Protein AF-A0A1H6L5S0-F1 (afdb_monomer)

Mean predicted aligned error: 18.69 Å

Radius of gyration: 35.45 Å; Cα contacts (8 Å, |Δi|>4): 37; chains: 1; bounding box: 117×42×73 Å

pLDDT: mean 74.35, std 20.68, range [33.28, 97.94]

Sequence (127 aa):
MTPRKRPASPATLQVVRDGEASAKKAAARKVPAKRAPRKVTPVSVTAAARSGDRRQLLVAMRNRIAAALDDPATKPTALAALIRQQTLIAAEIEAIDKPARGRDTSGDWLAAILAMPASEPWDEAMI

Solvent-accessible surface area (backbone atoms only — not comparable to full-atom values): 8646 Å² total; per-residue (Å²): 134,81,93,81,81,88,87,84,87,90,88,78,83,87,80,89,78,91,81,90,80,91,83,79,93,71,84,75,78,77,70,81,72,82,76,70,82,75,84,79,74,84,62,48,49,70,59,22,59,71,68,68,42,65,69,54,27,49,52,22,48,48,54,55,47,50,58,49,69,74,37,86,86,52,51,72,75,55,47,60,51,50,52,54,51,46,54,54,49,50,54,52,49,51,63,69,69,47,71,75,77,71,79,76,57,87,58,53,58,60,54,50,56,72,66,46,76,88,67,80,76,78,76,75,87,79,116

Nearest PDB structures (foldseek):
  6ww7-assembly1_B  TM=5.967E-01  e=1.286E+00  Homo sapiens
  8zak-assembly2_B  TM=8.236E-01  e=5.191E+00  Campylobacter jejuni

Foldseek 3Di:
DDDDDDDDDDDDDDDDDDDDDDDDDDPPPPDPPDPDPPPDDQQALVNQVVVVPPLSNLVNVLVVLVVLLPDPPRDPVVNVVSVVSNVVSVVVNCVVVPPDPPPPCVVVVVVVVVPPPPDDPDPPVPD

Secondary structure (DSSP, 8-state):
------------------------------PPP-PPPP--PPPPHHHHHHH--HHHHHHHHHHHHHHHHS-TTS-HHHHHHHHHHHHHHHHHHHHHHSPPPP--GGGHHHHHHHHS--PPS--GGG-

Organism: Mycolicibacterium rutilum (NCBI:txid370526)

Structure (mmCIF, N/CA/C/O backbone):
data_AF-A0A1H6L5S0-F1
#
_entry.id   AF-A0A1H6L5S0-F1
#
loop_
_atom_site.group_PDB
_atom_site.id
_atom_site.type_symbol
_atom_site.label_atom_id
_atom_site.label_alt_id
_atom_site.label_comp_id
_atom_site.label_asym_id
_atom_site.label_entity_id
_atom_site.label_seq_id
_atom_site.pdbx_PDB_ins_code
_atom_site.Cartn_x
_atom_site.Cartn_y
_atom_site.Cartn_z
_atom_site.occupancy
_atom_site.B_iso_or_equiv
_atom_site.auth_seq_id
_atom_site.auth_comp_id
_atom_site.auth_asym_id
_atom_site.auth_atom_id
_atom_site.pdbx_PDB_model_num
ATOM 1 N N . MET A 1 1 ? 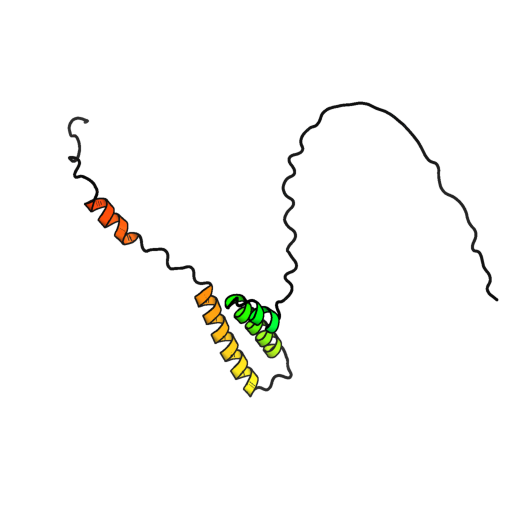-63.170 12.303 -14.730 1.00 41.78 1 MET A N 1
ATOM 2 C CA . MET A 1 1 ? -61.800 11.833 -15.034 1.00 41.78 1 MET A CA 1
ATOM 3 C C . MET A 1 1 ? -61.104 12.903 -15.864 1.00 41.78 1 MET A C 1
ATOM 5 O O . MET A 1 1 ? -61.610 13.230 -16.923 1.00 41.78 1 MET A O 1
ATOM 9 N N . THR A 1 2 ? -60.054 13.497 -15.282 1.00 57.09 2 THR A N 1
ATOM 10 C CA . THR A 1 2 ? -58.986 14.353 -15.856 1.00 57.09 2 THR A CA 1
ATOM 11 C C . THR A 1 2 ? -59.307 15.348 -16.993 1.00 57.09 2 THR A C 1
ATOM 13 O O . THR A 1 2 ? -59.611 14.938 -18.111 1.00 57.09 2 THR A O 1
ATOM 16 N N . PRO A 1 3 ? -59.086 16.667 -16.795 1.00 53.97 3 PRO A N 1
ATOM 17 C CA . PRO A 1 3 ? -59.052 17.602 -17.912 1.00 53.97 3 PRO A CA 1
ATOM 18 C C . PRO A 1 3 ? -57.748 17.418 -18.703 1.00 53.97 3 PRO A C 1
ATOM 20 O O . PRO A 1 3 ? -56.643 17.555 -18.174 1.00 53.97 3 PRO A O 1
ATOM 23 N N . ARG A 1 4 ? -57.873 17.097 -19.993 1.00 49.16 4 ARG A N 1
ATOM 24 C CA . ARG A 1 4 ? -56.777 17.153 -20.967 1.00 49.16 4 ARG A CA 1
ATOM 25 C C . ARG A 1 4 ? -56.785 18.518 -21.654 1.00 49.16 4 ARG A C 1
ATOM 27 O O . ARG A 1 4 ? -57.846 19.033 -21.984 1.00 49.16 4 ARG A O 1
ATOM 34 N N . LYS A 1 5 ? -55.569 18.946 -22.017 1.00 45.75 5 LYS A N 1
ATOM 35 C CA . LYS A 1 5 ? -55.220 19.838 -23.140 1.00 45.75 5 LYS A CA 1
ATOM 36 C C . LYS A 1 5 ? -54.964 21.308 -22.773 1.00 45.75 5 LYS A C 1
ATOM 38 O O . LYS A 1 5 ? -55.854 22.147 -22.777 1.00 45.75 5 LYS A O 1
ATOM 43 N N . ARG A 1 6 ? -53.680 21.616 -22.541 1.00 47.66 6 ARG A N 1
ATOM 44 C CA . ARG A 1 6 ? -53.125 22.966 -22.722 1.00 47.66 6 ARG A CA 1
ATOM 45 C C . ARG A 1 6 ? -53.085 23.295 -24.226 1.00 47.66 6 ARG A C 1
ATOM 47 O O . ARG A 1 6 ? -52.631 22.438 -24.988 1.00 47.66 6 ARG A O 1
ATOM 54 N N . PRO A 1 7 ? -53.510 24.492 -24.656 1.00 58.03 7 PRO A N 1
ATOM 55 C CA . PRO A 1 7 ? -53.244 25.016 -25.990 1.00 58.03 7 PRO A CA 1
ATOM 56 C C . PRO A 1 7 ? -52.087 26.030 -25.963 1.00 58.03 7 PRO A C 1
ATOM 58 O O . PRO A 1 7 ? -51.918 26.724 -24.964 1.00 58.03 7 PRO A O 1
ATOM 61 N N . ALA A 1 8 ? -51.319 26.122 -27.053 1.00 43.09 8 ALA A N 1
ATOM 62 C CA . ALA A 1 8 ? -50.898 27.372 -27.709 1.00 43.09 8 ALA A CA 1
ATOM 63 C C . ALA A 1 8 ? -49.746 27.116 -28.701 1.00 43.09 8 ALA A C 1
ATOM 65 O O . ALA A 1 8 ? -48.793 26.402 -28.404 1.00 43.09 8 ALA A O 1
ATOM 66 N N . SER A 1 9 ? -49.909 27.707 -29.882 1.00 44.25 9 SER A N 1
ATOM 67 C CA . SER A 1 9 ? -49.065 27.707 -31.086 1.00 44.25 9 SER A CA 1
ATOM 68 C C . SER A 1 9 ? -47.798 28.601 -30.936 1.00 44.25 9 SER A C 1
ATOM 70 O O . SER A 1 9 ? -47.418 28.916 -29.813 1.00 44.25 9 SER A O 1
ATOM 72 N N . PRO A 1 10 ? -47.217 29.169 -32.016 1.00 54.59 10 PRO A N 1
ATOM 73 C CA . PRO A 1 10 ? -46.357 28.563 -33.046 1.00 54.59 10 PRO A CA 1
ATOM 74 C C . PRO A 1 10 ? -45.008 29.316 -33.187 1.00 54.59 10 PRO A C 1
ATOM 76 O O . PRO A 1 10 ? -44.939 30.511 -32.921 1.00 54.59 10 PRO A O 1
ATOM 79 N N . ALA A 1 11 ? -43.950 28.677 -33.692 1.00 48.03 11 ALA A N 1
ATOM 80 C CA . ALA A 1 11 ? -42.744 29.378 -34.167 1.00 48.03 11 ALA A CA 1
ATOM 81 C C . ALA A 1 11 ? -41.843 28.404 -34.944 1.00 48.03 11 ALA A C 1
ATOM 83 O O . ALA A 1 11 ? -41.694 27.270 -34.507 1.00 48.03 11 ALA A O 1
ATOM 84 N N . THR A 1 12 ? -41.162 28.697 -36.049 1.00 52.41 12 THR A N 1
ATOM 85 C CA . THR A 1 12 ? -41.125 29.796 -37.023 1.00 52.41 12 THR A CA 1
ATOM 86 C C . THR A 1 12 ? -40.342 29.224 -38.217 1.00 52.41 12 THR A C 1
ATOM 88 O O . THR A 1 12 ? -39.494 28.351 -38.047 1.00 52.41 12 THR A O 1
ATOM 91 N N . LEU A 1 13 ? -40.687 29.709 -39.407 1.00 43.00 13 LEU A N 1
ATOM 92 C CA . LEU A 1 13 ? -40.102 29.522 -40.736 1.00 43.00 13 LEU A CA 1
ATOM 93 C C . LEU A 1 13 ? -38.716 28.860 -40.883 1.00 43.00 13 LEU A C 1
ATOM 95 O O . LEU A 1 13 ? -37.706 29.307 -40.344 1.00 43.00 13 LEU A O 1
ATOM 99 N N . GLN A 1 14 ? -38.688 27.915 -41.825 1.00 45.41 14 GLN A N 1
ATOM 100 C CA . GLN A 1 14 ? -37.534 27.590 -42.658 1.00 45.41 14 GLN A CA 1
ATOM 101 C C . GLN A 1 14 ? -37.082 28.815 -43.473 1.00 45.41 14 GLN A C 1
ATOM 103 O O . GLN A 1 14 ? -37.904 29.486 -44.096 1.00 45.41 14 GLN A O 1
ATOM 108 N N . VAL A 1 15 ? -35.769 29.036 -43.558 1.00 44.12 15 VAL A N 1
ATOM 109 C CA . VAL A 1 15 ? -35.145 29.760 -44.673 1.00 44.12 15 VAL A CA 1
ATOM 110 C C . VAL A 1 15 ? -34.098 28.839 -45.282 1.00 44.12 15 VAL A C 1
ATOM 112 O O . VAL A 1 15 ? -33.047 28.584 -44.701 1.00 44.12 15 VAL A O 1
ATOM 115 N N . VAL A 1 16 ? -34.441 28.325 -46.458 1.00 45.47 16 VAL A N 1
ATOM 116 C CA . VAL A 1 16 ? -33.534 27.698 -47.417 1.00 45.47 16 VAL A CA 1
ATOM 117 C C . VAL A 1 16 ? -32.753 28.813 -48.107 1.00 45.47 16 VAL A C 1
ATOM 119 O O . VAL A 1 16 ? -33.358 29.761 -48.609 1.00 45.47 16 VAL A O 1
ATOM 122 N N . ARG A 1 17 ? -31.426 28.689 -48.170 1.00 36.12 17 ARG A N 1
ATOM 123 C CA . ARG A 1 17 ? -30.627 29.256 -49.262 1.00 36.12 17 ARG A CA 1
ATOM 124 C C . ARG A 1 17 ? -29.509 28.290 -49.616 1.00 36.12 17 ARG A C 1
ATOM 126 O O . ARG A 1 17 ? -28.548 28.145 -48.866 1.00 36.12 17 ARG A O 1
ATOM 133 N N . ASP A 1 18 ? -29.677 27.664 -50.772 1.00 36.00 18 ASP A N 1
ATOM 134 C CA . ASP A 1 18 ? -28.596 27.104 -51.566 1.00 36.00 18 ASP A CA 1
ATOM 135 C C . ASP A 1 18 ? -27.673 28.226 -52.054 1.00 36.00 18 ASP A C 1
ATOM 137 O O . ASP A 1 18 ? -28.115 29.334 -52.370 1.00 36.00 18 ASP A O 1
ATOM 141 N N . GLY A 1 19 ? -26.379 27.930 -52.100 1.00 34.62 19 GLY A N 1
ATOM 142 C CA . GLY A 1 19 ? -25.337 28.848 -52.543 1.00 34.62 19 GLY A CA 1
ATOM 143 C C . GLY A 1 19 ? -23.986 28.148 -52.555 1.00 34.62 19 GLY A C 1
ATOM 144 O O . GLY A 1 19 ? -23.203 28.265 -51.618 1.00 34.62 19 GLY A O 1
ATOM 145 N N . GLU A 1 20 ? -23.755 27.374 -53.609 1.00 35.94 20 GLU A N 1
ATOM 146 C CA . GLU A 1 20 ? -22.489 26.736 -53.959 1.00 35.94 20 GLU A CA 1
ATOM 147 C C . GLU A 1 20 ? -21.389 27.784 -54.227 1.00 35.94 20 GLU A C 1
ATOM 149 O O . GLU A 1 20 ? -21.575 28.685 -55.042 1.00 35.94 20 GLU A O 1
ATOM 154 N N . ALA A 1 21 ? -20.218 27.637 -53.595 1.00 33.28 21 ALA A N 1
ATOM 155 C CA . ALA A 1 21 ? -18.941 28.076 -54.164 1.00 33.28 21 ALA A CA 1
ATOM 156 C C . ALA A 1 21 ? -17.766 27.333 -53.505 1.00 33.28 21 ALA A C 1
ATOM 158 O O . ALA A 1 21 ? -17.503 27.431 -52.307 1.00 33.28 21 ALA A O 1
ATOM 159 N N . SER A 1 22 ? -17.055 26.583 -54.340 1.00 38.25 22 SER A N 1
ATOM 160 C CA . SER A 1 22 ? -15.845 25.819 -54.046 1.00 38.25 22 SER A CA 1
ATOM 161 C C . SER A 1 22 ? -14.648 26.702 -53.674 1.00 38.25 22 SER A C 1
ATOM 163 O O . SER A 1 22 ? -14.334 27.621 -54.421 1.00 38.25 22 SER A O 1
ATOM 165 N N . ALA A 1 23 ? -13.881 26.340 -52.634 1.00 34.44 23 ALA A N 1
ATOM 166 C CA . ALA A 1 23 ? -12.428 26.568 -52.595 1.00 34.44 23 ALA A CA 1
ATOM 167 C C . ALA A 1 23 ? -11.713 25.838 -51.436 1.00 34.44 23 ALA A C 1
ATOM 169 O O . ALA A 1 23 ? -11.850 26.176 -50.267 1.00 34.44 23 ALA A O 1
AT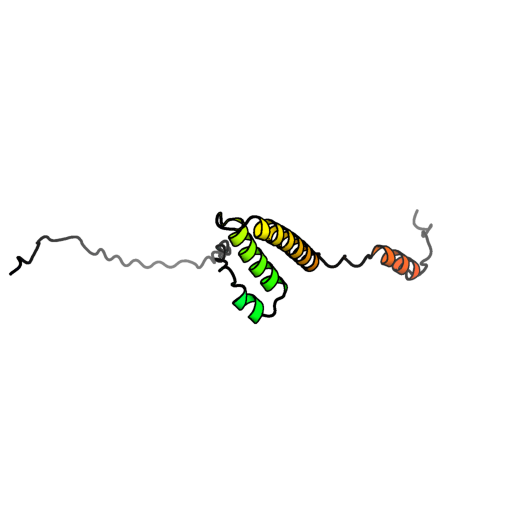OM 170 N N . LYS A 1 24 ? -10.838 24.906 -51.830 1.00 42.31 24 LYS A N 1
ATOM 171 C CA . LYS A 1 24 ? -9.511 24.618 -51.251 1.00 42.31 24 LYS A CA 1
ATOM 172 C C . LYS A 1 24 ? -9.427 24.144 -49.788 1.00 42.31 24 LYS A C 1
ATOM 174 O O . LYS A 1 24 ? -9.255 24.890 -48.834 1.00 42.31 24 LYS A O 1
ATOM 179 N N . LYS A 1 25 ? -9.339 22.816 -49.705 1.00 45.78 25 LYS A N 1
ATOM 180 C CA . LYS A 1 25 ? -8.642 21.978 -48.718 1.00 45.78 25 LYS A CA 1
ATOM 181 C C . LYS A 1 25 ? -7.359 22.639 -48.171 1.00 45.78 25 LYS A C 1
ATOM 183 O O . LYS A 1 25 ? -6.290 22.501 -48.757 1.00 45.78 25 LYS A O 1
ATOM 188 N N . ALA A 1 26 ? -7.455 23.291 -47.016 1.00 40.06 26 ALA A N 1
ATOM 189 C CA . ALA A 1 26 ? -6.315 23.557 -46.146 1.00 40.06 26 ALA A CA 1
ATOM 190 C C . ALA A 1 26 ? -6.330 22.501 -45.037 1.00 40.06 26 ALA A C 1
ATOM 192 O O . ALA A 1 26 ? -7.242 22.450 -44.212 1.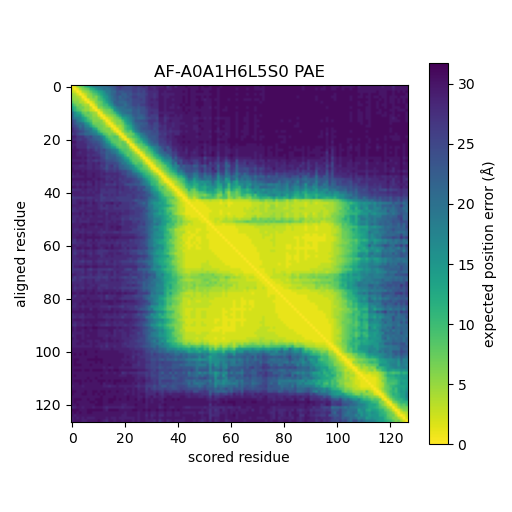00 40.06 26 ALA A O 1
ATOM 193 N N . ALA A 1 27 ? -5.349 21.601 -45.060 1.00 52.25 27 ALA A N 1
ATOM 194 C CA . ALA A 1 27 ? -5.158 20.599 -44.025 1.00 52.25 27 ALA A CA 1
ATOM 195 C C . ALA A 1 27 ? -4.807 21.302 -42.705 1.00 52.25 27 ALA A C 1
ATOM 197 O O . ALA A 1 27 ? -3.645 21.579 -42.416 1.00 52.25 27 ALA A O 1
ATOM 198 N N . ALA A 1 28 ? -5.828 21.594 -41.900 1.00 46.31 28 ALA A N 1
ATOM 199 C CA . ALA A 1 28 ? -5.651 21.971 -40.511 1.00 46.31 28 ALA A CA 1
ATOM 200 C C . ALA A 1 28 ? -5.002 20.783 -39.792 1.00 46.31 28 ALA A C 1
ATOM 202 O O . ALA A 1 28 ? -5.633 19.753 -39.537 1.00 46.31 28 ALA A O 1
ATOM 203 N N . ARG A 1 29 ? -3.703 20.913 -39.520 1.00 51.28 29 ARG A N 1
ATOM 204 C CA . ARG A 1 29 ? -2.918 19.982 -38.716 1.00 51.28 29 ARG A CA 1
ATOM 205 C C . ARG A 1 29 ? -3.593 19.894 -37.345 1.00 51.28 29 ARG A C 1
ATOM 207 O O . ARG A 1 29 ? -3.452 20.795 -36.524 1.00 51.28 29 ARG A O 1
ATOM 214 N N . LYS A 1 30 ? -4.390 18.842 -37.126 1.00 53.75 30 LYS A N 1
ATOM 215 C CA . LYS A 1 30 ? -5.034 18.562 -35.838 1.00 53.75 30 LYS A CA 1
ATOM 216 C C . LYS A 1 30 ? -3.933 18.370 -34.800 1.00 53.75 30 LYS A C 1
ATOM 218 O O . LYS A 1 30 ? -3.292 17.324 -34.752 1.00 53.75 30 LYS A O 1
ATOM 223 N N . VAL A 1 31 ? -3.705 19.399 -33.992 1.00 58.12 31 VAL A N 1
ATOM 224 C CA . VAL A 1 31 ? -2.916 19.305 -32.764 1.00 58.12 31 VAL A CA 1
ATOM 225 C C . VAL A 1 31 ? -3.588 18.226 -31.906 1.00 58.12 31 VAL A C 1
ATOM 227 O O . VAL A 1 31 ? -4.808 18.300 -31.725 1.00 58.12 31 VAL A O 1
ATOM 230 N N . PRO A 1 32 ? -2.875 17.189 -31.429 1.00 57.84 32 PRO A N 1
ATOM 231 C CA . PRO A 1 32 ? -3.507 16.167 -30.614 1.00 57.84 32 PRO A CA 1
ATOM 232 C C . PRO A 1 32 ? -4.033 16.837 -29.346 1.00 57.84 32 PRO A C 1
ATOM 234 O O . PRO A 1 32 ? -3.273 17.397 -28.556 1.00 57.84 32 PRO A O 1
ATOM 237 N N . ALA A 1 33 ? -5.356 16.815 -29.190 1.00 63.66 33 ALA A N 1
ATOM 238 C CA . ALA A 1 33 ? -6.026 17.314 -28.006 1.00 63.66 33 ALA A CA 1
ATOM 239 C C . ALA A 1 33 ? -5.385 16.679 -26.765 1.00 63.66 33 ALA A C 1
ATOM 241 O O . ALA A 1 33 ? -5.180 15.460 -26.720 1.00 63.66 33 ALA A O 1
ATOM 242 N N . LYS A 1 34 ? -5.057 17.520 -25.774 1.00 65.81 34 LYS A N 1
ATOM 243 C CA . LYS A 1 34 ? -4.593 17.114 -24.441 1.00 65.81 34 LYS A CA 1
ATOM 244 C C . LYS A 1 34 ? -5.435 15.922 -23.980 1.00 65.81 34 LYS A C 1
ATOM 246 O O . LYS A 1 34 ? -6.645 16.060 -23.805 1.00 65.81 34 LYS A O 1
ATOM 251 N N . ARG A 1 35 ? -4.808 14.746 -23.834 1.00 64.62 35 ARG A N 1
ATOM 252 C CA . ARG A 1 35 ? -5.484 13.539 -23.339 1.00 64.62 35 ARG A CA 1
ATOM 253 C C . ARG A 1 35 ? -6.124 13.882 -21.999 1.00 64.62 35 ARG A C 1
ATOM 255 O O . ARG A 1 35 ? -5.416 14.204 -21.048 1.00 64.62 35 ARG A O 1
ATOM 262 N N . ALA A 1 36 ? -7.451 13.811 -21.943 1.00 70.00 36 ALA A N 1
ATOM 263 C CA . ALA A 1 36 ? -8.175 13.914 -20.689 1.00 70.00 36 ALA A CA 1
ATOM 264 C C . ALA A 1 36 ? -7.635 12.849 -19.714 1.00 70.00 36 ALA A C 1
ATOM 266 O O . ALA A 1 36 ? -7.338 11.727 -20.150 1.00 70.00 36 ALA A O 1
ATOM 267 N N . PRO A 1 37 ? -7.472 13.179 -18.421 1.00 65.50 37 PRO A N 1
ATOM 268 C CA . PRO A 1 37 ? -6.988 12.225 -17.437 1.00 65.50 37 PRO A CA 1
ATOM 269 C C . PRO A 1 37 ? -7.920 11.012 -17.428 1.00 65.50 37 PRO A C 1
ATOM 271 O O . PRO A 1 37 ? -9.132 11.133 -17.239 1.00 65.50 37 PRO A O 1
ATOM 274 N N . ARG A 1 38 ? -7.360 9.827 -17.694 1.00 70.75 38 ARG A N 1
ATOM 275 C CA . ARG A 1 38 ? -8.120 8.579 -17.615 1.00 70.75 38 ARG A CA 1
ATOM 276 C C . ARG A 1 38 ? -8.570 8.408 -16.168 1.00 70.75 38 ARG A C 1
ATOM 278 O O . ARG A 1 38 ? -7.744 8.480 -15.262 1.00 70.75 38 ARG A O 1
ATOM 285 N N . LYS A 1 39 ? -9.869 8.180 -15.958 1.00 57.50 39 LYS A N 1
ATOM 286 C CA . LYS A 1 39 ? -10.398 7.810 -14.642 1.00 57.50 39 LYS A CA 1
ATOM 287 C C . LYS A 1 39 ? -9.731 6.498 -14.231 1.00 57.50 39 LYS A C 1
ATOM 289 O O . LYS A 1 39 ? -9.985 5.465 -14.844 1.00 57.50 39 LYS A O 1
ATOM 294 N N . VAL A 1 40 ? -8.837 6.559 -13.249 1.00 62.31 40 VAL A N 1
ATOM 295 C CA . VAL A 1 40 ? -8.200 5.368 -12.686 1.00 62.31 40 VAL A CA 1
ATOM 296 C C . VAL A 1 40 ? -9.224 4.736 -11.755 1.00 62.31 40 VAL A C 1
ATOM 298 O O . VAL A 1 40 ? -9.504 5.266 -10.683 1.00 62.31 40 VAL A O 1
ATOM 301 N N . THR A 1 41 ? -9.843 3.640 -12.185 1.00 69.88 41 THR A N 1
ATOM 302 C CA . TH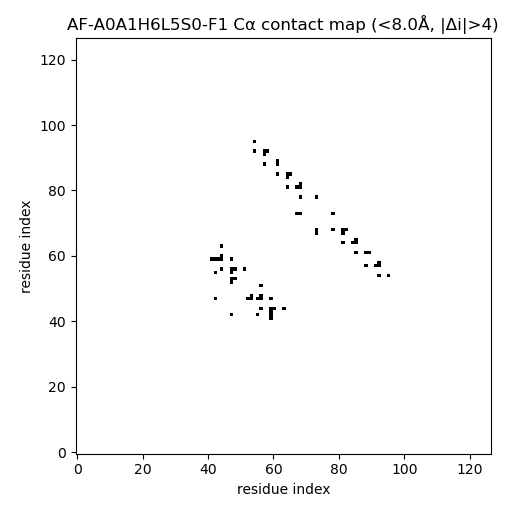R A 1 41 ? -10.686 2.844 -11.292 1.00 69.88 41 THR A CA 1
ATOM 303 C C . THR A 1 41 ? -9.795 2.229 -10.214 1.00 69.88 41 THR A C 1
ATOM 305 O O . THR A 1 41 ? -8.809 1.575 -10.570 1.00 69.88 41 THR A O 1
ATOM 308 N N . PRO A 1 42 ? -10.097 2.425 -8.918 1.00 67.00 42 PRO A N 1
ATOM 309 C CA . PRO A 1 42 ? -9.308 1.828 -7.851 1.00 67.00 42 PRO A CA 1
ATOM 310 C C . PRO A 1 42 ? -9.343 0.303 -7.982 1.00 67.00 42 PRO A C 1
ATOM 312 O O . PRO A 1 42 ? -10.410 -0.308 -8.044 1.00 67.00 42 PRO A O 1
ATOM 315 N N . VAL A 1 43 ? -8.162 -0.310 -8.067 1.00 80.69 43 VAL A N 1
ATOM 316 C CA . VAL A 1 43 ? -8.023 -1.763 -8.195 1.00 80.69 43 VAL A CA 1
ATOM 317 C C . VAL A 1 43 ? -8.280 -2.395 -6.830 1.00 80.69 43 VAL A C 1
ATOM 319 O O . VAL A 1 43 ? -7.650 -2.028 -5.837 1.00 80.69 43 VAL A O 1
ATOM 322 N N . SER A 1 44 ? -9.217 -3.341 -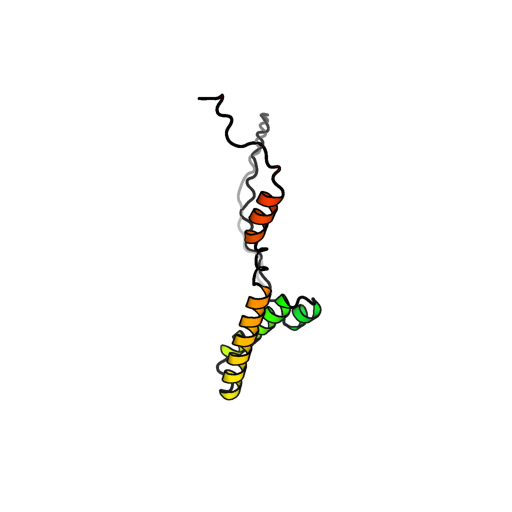6.769 1.00 91.25 44 SER A N 1
ATOM 323 C CA . SER A 1 44 ? -9.470 -4.117 -5.555 1.00 91.25 44 SER A CA 1
ATOM 324 C C . SER A 1 44 ? -8.329 -5.105 -5.298 1.00 91.25 44 SER A C 1
ATOM 326 O O . SER A 1 44 ? -7.691 -5.593 -6.230 1.00 91.25 44 SER A O 1
ATOM 328 N N . VAL A 1 45 ? -8.091 -5.454 -4.030 1.00 92.25 45 VAL A N 1
ATOM 329 C CA . VAL A 1 45 ? -7.033 -6.414 -3.652 1.00 92.25 45 VAL A CA 1
ATOM 330 C C . VAL A 1 45 ? -7.219 -7.761 -4.360 1.00 92.25 45 VAL A C 1
ATOM 332 O O . VAL A 1 45 ? -6.251 -8.363 -4.808 1.00 92.25 45 VAL A O 1
ATOM 335 N N . THR A 1 46 ? -8.464 -8.216 -4.522 1.00 94.00 46 THR A N 1
ATOM 336 C CA . THR A 1 46 ? -8.779 -9.471 -5.219 1.00 94.00 46 THR A CA 1
ATOM 337 C C . THR A 1 46 ? -8.492 -9.394 -6.715 1.00 94.00 46 THR A C 1
ATOM 339 O O . THR A 1 46 ? -7.968 -10.352 -7.278 1.00 94.00 46 THR A O 1
ATOM 342 N N . ALA A 1 47 ? -8.793 -8.266 -7.365 1.00 92.00 47 ALA A N 1
ATOM 343 C CA . ALA A 1 47 ? -8.451 -8.058 -8.768 1.00 92.00 47 ALA A CA 1
ATOM 344 C C . ALA A 1 47 ? -6.929 -7.983 -8.972 1.00 92.00 47 ALA A C 1
ATOM 346 O O . ALA A 1 47 ? -6.412 -8.617 -9.887 1.00 92.00 47 ALA A O 1
ATOM 347 N N . ALA A 1 48 ? -6.213 -7.280 -8.090 1.00 92.38 48 ALA A N 1
ATOM 348 C CA . ALA A 1 48 ? -4.757 -7.175 -8.148 1.00 92.38 48 ALA A CA 1
ATOM 349 C C . ALA A 1 48 ? -4.053 -8.515 -7.871 1.00 92.38 48 ALA A C 1
ATOM 351 O O . ALA A 1 48 ? -3.073 -8.849 -8.523 1.00 92.38 48 ALA A O 1
ATOM 352 N N . ALA A 1 49 ? -4.576 -9.328 -6.949 1.00 92.69 49 ALA A N 1
ATOM 353 C CA . ALA A 1 49 ? -4.039 -10.665 -6.704 1.00 92.69 49 ALA A CA 1
ATOM 354 C C . ALA A 1 49 ? -4.211 -11.584 -7.926 1.00 92.69 49 ALA A C 1
ATOM 356 O O . ALA A 1 49 ? -3.328 -12.380 -8.230 1.00 92.69 49 ALA A O 1
ATOM 357 N N . ARG A 1 50 ? -5.329 -11.453 -8.655 1.00 93.69 50 ARG A N 1
ATOM 358 C CA . ARG A 1 50 ? -5.587 -12.223 -9.883 1.00 93.69 50 ARG A CA 1
ATOM 359 C C . ARG A 1 50 ? -4.725 -11.791 -11.065 1.00 93.69 50 ARG A C 1
ATOM 361 O O . ARG A 1 50 ? -4.472 -12.618 -11.931 1.00 93.69 50 ARG A O 1
ATOM 368 N N . SER A 1 51 ? -4.308 -10.525 -11.130 1.00 90.06 51 SER A N 1
ATOM 369 C CA . SER A 1 51 ? -3.483 -10.039 -12.243 1.00 90.06 51 SER A CA 1
ATOM 370 C C . SER A 1 51 ? -2.040 -10.544 -12.183 1.00 90.06 51 SER A C 1
ATOM 372 O O . SER A 1 51 ? -1.352 -10.508 -13.198 1.00 90.06 51 SER A O 1
ATOM 374 N N . GLY A 1 52 ? -1.575 -11.010 -11.017 1.00 90.81 52 GLY A N 1
ATOM 375 C CA . GLY A 1 52 ? -0.198 -11.473 -10.817 1.00 90.81 52 GLY A CA 1
ATOM 376 C C . GLY A 1 52 ? 0.842 -10.347 -10.791 1.00 90.81 52 GLY A C 1
ATOM 377 O O . GLY A 1 52 ? 2.021 -10.607 -10.563 1.00 90.81 52 GLY A O 1
ATOM 378 N N . ASP A 1 53 ? 0.427 -9.090 -10.977 1.00 93.88 53 ASP A N 1
ATOM 379 C CA . ASP A 1 53 ? 1.311 -7.936 -10.863 1.00 93.88 53 ASP A CA 1
ATOM 380 C C . ASP A 1 53 ? 1.529 -7.601 -9.382 1.00 93.88 53 ASP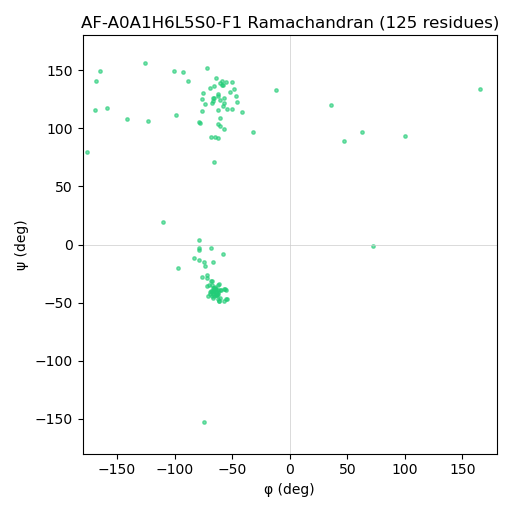 A C 1
ATOM 382 O O . ASP A 1 53 ? 0.675 -7.026 -8.695 1.00 93.88 53 ASP A O 1
ATOM 386 N N . ARG A 1 54 ? 2.722 -7.951 -8.895 1.00 94.5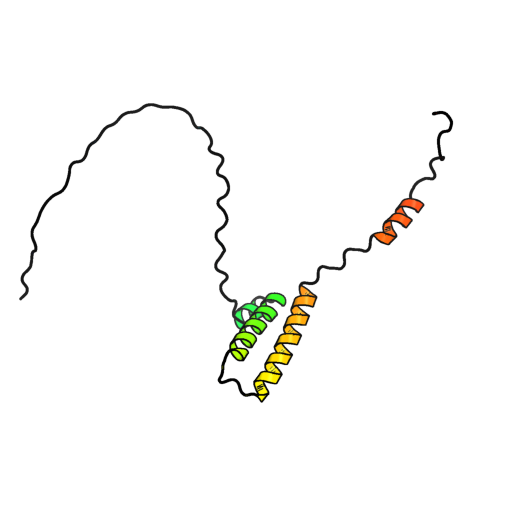0 54 ARG A N 1
ATOM 387 C CA . ARG A 1 54 ? 3.145 -7.719 -7.513 1.00 94.50 54 ARG A CA 1
ATOM 388 C C . ARG A 1 54 ? 3.044 -6.247 -7.111 1.00 94.50 54 ARG A C 1
ATOM 390 O O . ARG A 1 54 ? 2.625 -5.959 -5.990 1.00 94.50 54 ARG A O 1
ATOM 397 N N . ARG A 1 55 ? 3.375 -5.312 -8.008 1.00 95.06 55 ARG A N 1
ATOM 398 C CA . ARG A 1 55 ? 3.299 -3.874 -7.719 1.00 95.06 55 ARG A CA 1
ATOM 399 C C . ARG A 1 55 ? 1.849 -3.448 -7.521 1.00 95.06 55 ARG A C 1
ATOM 401 O O . ARG A 1 55 ? 1.535 -2.748 -6.559 1.00 95.06 55 ARG A O 1
ATOM 408 N N . GLN A 1 56 ? 0.951 -3.888 -8.403 1.00 93.94 56 GLN A N 1
ATOM 409 C CA . GLN A 1 56 ? -0.480 -3.587 -8.282 1.00 93.94 56 GLN A CA 1
ATOM 410 C C . GLN A 1 56 ? -1.079 -4.159 -7.000 1.00 93.94 56 GLN A C 1
ATOM 412 O O . GLN A 1 56 ? -1.878 -3.483 -6.350 1.00 93.94 56 GLN A O 1
ATOM 417 N N . LEU A 1 57 ? -0.675 -5.370 -6.609 1.00 96.06 57 LEU A N 1
ATOM 418 C CA . LEU A 1 57 ? -1.122 -5.988 -5.363 1.00 96.06 57 LEU A CA 1
ATOM 419 C C . LEU A 1 57 ? -0.714 -5.158 -4.141 1.00 96.06 57 LEU A C 1
ATOM 421 O O . LEU A 1 57 ? -1.565 -4.843 -3.306 1.00 96.06 57 LEU A O 1
ATOM 425 N N . LEU A 1 58 ? 0.551 -4.739 -4.068 1.00 96.38 58 LEU A N 1
ATOM 426 C CA . LEU A 1 58 ? 1.055 -3.911 -2.969 1.00 96.38 58 LEU A CA 1
ATOM 427 C C . LEU A 1 58 ? 0.342 -2.556 -2.897 1.00 96.38 58 LEU A C 1
ATOM 429 O O . LEU A 1 58 ? -0.064 -2.128 -1.817 1.00 96.38 58 LEU A O 1
ATOM 433 N N . VAL A 1 59 ? 0.104 -1.908 -4.042 1.00 96.00 59 VAL A N 1
ATOM 434 C CA . VAL A 1 59 ? -0.655 -0.648 -4.103 1.00 96.00 59 VAL A CA 1
ATOM 435 C C . VAL A 1 59 ? -2.100 -0.840 -3.632 1.00 96.00 59 VAL A C 1
ATOM 437 O O . VAL A 1 59 ? -2.611 -0.024 -2.864 1.00 96.00 59 VAL A O 1
ATOM 440 N N . ALA A 1 60 ? -2.764 -1.924 -4.040 1.00 95.94 60 ALA A N 1
ATOM 441 C CA . ALA A 1 60 ? -4.129 -2.217 -3.608 1.00 95.94 60 ALA A CA 1
ATOM 442 C C . ALA A 1 60 ? -4.209 -2.477 -2.092 1.00 95.94 60 ALA A C 1
ATOM 444 O O . ALA A 1 60 ? -5.121 -1.981 -1.425 1.00 95.94 60 ALA A O 1
ATOM 445 N N . MET A 1 61 ? -3.241 -3.207 -1.528 1.00 96.19 61 MET A N 1
ATOM 446 C CA . MET A 1 61 ? -3.146 -3.437 -0.082 1.00 96.19 61 MET A CA 1
ATOM 447 C C . MET A 1 61 ? -2.891 -2.137 0.685 1.00 96.19 61 MET A C 1
ATOM 449 O O . MET A 1 61 ? -3.573 -1.883 1.677 1.00 96.19 61 MET A O 1
ATOM 453 N N . ARG A 1 62 ? -1.983 -1.285 0.191 1.00 96.31 62 ARG A N 1
ATOM 454 C CA . ARG A 1 62 ? -1.707 0.042 0.757 1.00 96.31 62 ARG A CA 1
ATOM 455 C C . ARG A 1 62 ? -2.975 0.887 0.862 1.00 96.31 62 ARG A C 1
ATOM 457 O O . ARG A 1 62 ? -3.241 1.480 1.901 1.00 96.31 62 ARG A O 1
ATOM 464 N N . ASN A 1 63 ? -3.778 0.921 -0.201 1.00 95.19 63 ASN A N 1
ATOM 465 C CA . ASN A 1 63 ? -5.017 1.701 -0.228 1.00 95.19 63 ASN A CA 1
ATOM 466 C C . ASN A 1 63 ? -6.056 1.164 0.765 1.00 95.19 63 ASN A C 1
ATOM 468 O O . ASN A 1 63 ? -6.753 1.939 1.413 1.00 95.19 63 ASN A O 1
ATOM 472 N N . ARG A 1 64 ? -6.140 -0.163 0.919 1.00 95.00 64 ARG A N 1
ATOM 473 C CA . ARG A 1 64 ? -7.023 -0.785 1.912 1.00 95.00 64 ARG A CA 1
ATOM 474 C C . ARG A 1 64 ? -6.596 -0.459 3.345 1.00 95.00 64 ARG A C 1
ATOM 476 O O . ARG A 1 64 ? -7.458 -0.228 4.184 1.00 95.00 64 ARG A O 1
ATOM 483 N N . ILE A 1 65 ? -5.293 -0.457 3.623 1.00 96.12 65 ILE A N 1
ATOM 484 C CA . ILE A 1 65 ? -4.760 -0.096 4.942 1.00 96.12 65 ILE A CA 1
ATOM 485 C C . ILE A 1 65 ? -5.002 1.383 5.227 1.00 96.12 65 ILE A C 1
ATOM 487 O O . ILE A 1 65 ? -5.478 1.694 6.309 1.00 96.12 65 ILE A O 1
ATOM 491 N N . ALA A 1 66 ? -4.763 2.274 4.260 1.00 95.62 66 ALA A N 1
ATOM 492 C CA . ALA A 1 66 ? -5.062 3.699 4.404 1.00 95.62 66 ALA A CA 1
ATOM 493 C C . ALA A 1 66 ? -6.535 3.938 4.781 1.00 95.62 66 ALA A C 1
ATOM 495 O O . ALA A 1 66 ? -6.807 4.610 5.766 1.00 95.62 66 ALA A O 1
ATOM 496 N N . ALA A 1 67 ? -7.472 3.274 4.094 1.00 94.69 67 ALA A N 1
ATOM 497 C CA . ALA A 1 67 ? -8.892 3.358 4.440 1.00 94.69 67 ALA A CA 1
ATOM 498 C C . ALA A 1 67 ? -9.206 2.850 5.862 1.00 94.69 67 ALA A C 1
ATOM 500 O O . ALA A 1 67 ? -10.098 3.378 6.514 1.00 94.69 67 ALA A O 1
ATOM 501 N N . ALA A 1 68 ? -8.483 1.838 6.354 1.00 95.31 68 ALA A N 1
ATOM 502 C CA . ALA A 1 68 ? -8.631 1.352 7.727 1.00 95.31 68 ALA A CA 1
ATOM 503 C C . ALA A 1 68 ? -7.972 2.280 8.766 1.00 95.31 68 ALA A C 1
ATOM 505 O O . ALA A 1 68 ? -8.405 2.310 9.913 1.00 95.31 68 ALA A O 1
ATOM 506 N N . LEU A 1 69 ? -6.931 3.028 8.391 1.00 94.50 69 LEU A N 1
ATOM 507 C CA . LEU A 1 69 ? -6.310 4.036 9.256 1.00 94.50 69 LEU A CA 1
ATOM 508 C C . LEU A 1 69 ? -7.207 5.270 9.425 1.00 94.50 69 LEU A C 1
ATOM 510 O O . LEU A 1 69 ? -7.240 5.832 10.515 1.00 94.50 69 LEU A O 1
ATOM 514 N N . ASP A 1 70 ? -7.941 5.653 8.377 1.00 94.81 70 ASP A N 1
ATOM 515 C CA . ASP A 1 70 ? -8.893 6.771 8.408 1.00 94.81 70 ASP A CA 1
ATOM 516 C C . ASP A 1 70 ? -10.196 6.432 9.162 1.00 94.81 70 ASP A C 1
ATOM 518 O O . ASP A 1 70 ? -10.959 7.332 9.516 1.00 94.81 70 ASP A O 1
ATOM 522 N N . ASP A 1 71 ? -10.469 5.146 9.415 1.00 94.69 71 ASP A N 1
ATOM 523 C CA . ASP A 1 71 ? -11.657 4.697 10.143 1.00 94.69 71 ASP A CA 1
ATOM 524 C C . ASP A 1 71 ? -11.507 4.947 11.661 1.00 94.69 71 ASP A C 1
ATOM 526 O O . ASP A 1 71 ? -10.678 4.300 12.316 1.00 94.69 71 ASP A O 1
ATOM 530 N N . PRO A 1 72 ? -12.332 5.825 12.270 1.00 91.81 72 PRO A N 1
ATOM 531 C CA . PRO A 1 72 ? -12.280 6.093 13.706 1.00 91.81 72 PRO A CA 1
ATOM 532 C C . PRO A 1 72 ? -12.689 4.885 14.565 1.00 91.81 72 PRO A C 1
ATOM 534 O O . PRO A 1 72 ? -12.422 4.879 15.767 1.00 91.81 72 PRO A O 1
ATOM 537 N N . ALA A 1 73 ? -13.323 3.857 13.988 1.00 94.75 73 ALA A N 1
ATOM 538 C CA . ALA A 1 73 ? -13.668 2.621 14.690 1.00 94.75 73 ALA A CA 1
ATOM 539 C C . ALA A 1 73 ? -12.475 1.656 14.851 1.00 94.75 73 ALA A C 1
ATOM 541 O O . ALA A 1 73 ? -12.594 0.612 15.509 1.00 94.75 73 ALA A O 1
ATOM 542 N N . THR A 1 74 ? -11.315 1.974 14.270 1.00 93.62 74 THR A N 1
ATOM 543 C CA . THR A 1 74 ? -10.124 1.127 14.346 1.00 93.62 74 THR A CA 1
ATOM 544 C C . THR A 1 74 ? -9.579 1.046 15.770 1.00 93.62 74 THR A C 1
ATOM 546 O O . THR A 1 74 ? -9.221 2.038 16.402 1.00 93.62 74 THR A O 1
ATOM 549 N N . LYS A 1 75 ? -9.467 -0.186 16.286 1.00 94.75 75 LYS A N 1
ATOM 5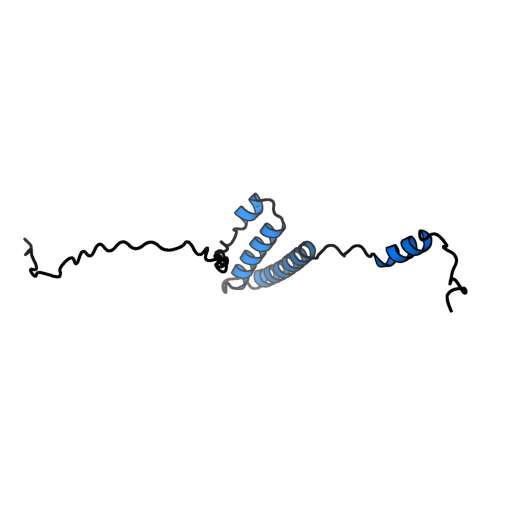50 C CA . LYS A 1 75 ? -8.944 -0.444 17.636 1.00 94.75 75 LYS A CA 1
ATOM 551 C C . LYS A 1 75 ? -7.499 0.074 17.767 1.00 94.75 75 LYS A C 1
ATOM 553 O O . LYS A 1 75 ? -6.693 -0.223 16.882 1.00 94.75 75 LYS A O 1
ATOM 558 N N . PRO A 1 76 ? -7.102 0.702 18.891 1.00 90.25 76 PRO A N 1
ATOM 559 C CA . PRO A 1 76 ? -5.748 1.249 19.069 1.00 90.25 76 PRO A CA 1
ATOM 560 C C . PRO A 1 76 ? -4.618 0.231 18.847 1.00 90.25 76 PRO A C 1
ATOM 562 O O . PRO A 1 76 ? -3.603 0.530 18.222 1.00 90.25 76 PRO A O 1
ATOM 565 N N . THR A 1 77 ? -4.805 -1.013 19.294 1.00 92.75 77 THR A N 1
ATOM 566 C CA . THR A 1 77 ? -3.831 -2.093 19.072 1.00 92.75 77 THR A CA 1
ATOM 567 C C . THR A 1 77 ? -3.697 -2.454 17.590 1.00 92.75 77 THR A C 1
ATOM 569 O O . THR A 1 77 ? -2.592 -2.702 17.107 1.00 92.75 77 THR A O 1
ATOM 572 N N . ALA A 1 78 ? -4.813 -2.457 16.853 1.00 94.56 78 ALA A N 1
ATOM 573 C CA . ALA A 1 78 ? -4.818 -2.699 15.414 1.00 94.56 78 ALA A CA 1
ATOM 574 C C . ALA A 1 78 ? -4.192 -1.522 14.652 1.00 94.56 78 ALA A C 1
ATOM 576 O O . ALA A 1 78 ? -3.470 -1.751 13.685 1.00 94.56 78 ALA A O 1
ATOM 577 N N . LEU A 1 79 ? -4.381 -0.287 15.127 1.00 95.88 79 LEU A N 1
ATOM 578 C CA . LEU A 1 79 ? -3.801 0.917 14.533 1.00 95.88 79 LEU A CA 1
ATOM 579 C C . LEU A 1 79 ? -2.268 0.828 14.456 1.00 95.88 79 LEU A C 1
ATOM 581 O O . LEU A 1 79 ? -1.688 1.010 13.388 1.00 95.88 79 LEU A O 1
ATOM 585 N N . ALA A 1 80 ? -1.606 0.446 15.552 1.00 95.19 80 ALA A N 1
ATOM 586 C CA . ALA A 1 80 ? -0.151 0.271 15.568 1.00 95.19 80 ALA A CA 1
ATOM 587 C C . ALA A 1 80 ? 0.332 -0.835 14.606 1.00 95.19 80 ALA A C 1
ATOM 589 O O . ALA A 1 80 ? 1.410 -0.734 14.017 1.00 95.19 80 ALA A O 1
ATOM 590 N N . ALA A 1 81 ? -0.449 -1.907 14.436 1.00 96.56 81 ALA A N 1
ATOM 591 C CA . ALA A 1 81 ? -0.146 -2.958 13.465 1.00 96.56 81 ALA A CA 1
ATOM 592 C C . ALA A 1 81 ? -0.309 -2.465 12.016 1.00 96.56 81 ALA A C 1
ATOM 594 O O . ALA A 1 81 ? 0.562 -2.721 11.187 1.00 96.56 81 ALA A O 1
ATOM 595 N N . LEU A 1 82 ? -1.373 -1.711 11.727 1.00 96.75 82 LEU A N 1
ATOM 596 C CA . LEU A 1 82 ? -1.635 -1.135 10.407 1.00 96.75 82 LEU A CA 1
ATOM 597 C C . LEU A 1 82 ? -0.566 -0.113 10.002 1.00 96.75 82 LEU A C 1
ATOM 599 O O . LEU A 1 82 ? -0.105 -0.153 8.866 1.00 96.75 82 LEU A O 1
ATOM 603 N N . ILE A 1 83 ? -0.107 0.735 10.928 1.00 96.38 83 ILE A N 1
ATOM 604 C CA . ILE A 1 83 ? 0.988 1.688 10.676 1.00 96.38 83 ILE A CA 1
ATOM 605 C C . ILE A 1 83 ? 2.273 0.946 10.290 1.00 96.38 83 ILE A C 1
ATOM 607 O O . ILE A 1 83 ? 2.909 1.293 9.297 1.00 96.38 83 ILE A O 1
ATOM 611 N N . ARG A 1 84 ? 2.636 -0.114 11.024 1.00 96.81 84 ARG A N 1
ATOM 612 C CA . ARG A 1 84 ? 3.805 -0.946 10.683 1.00 96.81 84 ARG A CA 1
ATOM 613 C C . ARG A 1 84 ? 3.653 -1.624 9.325 1.00 96.81 84 ARG A C 1
ATOM 615 O O . ARG A 1 84 ? 4.599 -1.671 8.550 1.00 96.81 84 ARG A O 1
ATOM 622 N N . GLN A 1 85 ? 2.463 -2.123 9.008 1.00 97.56 85 GLN A N 1
ATOM 623 C CA . GLN A 1 85 ? 2.228 -2.738 7.706 1.00 97.56 85 GLN A CA 1
ATOM 624 C C . GLN A 1 85 ? 2.299 -1.713 6.566 1.00 97.56 85 GLN A C 1
ATOM 626 O O . GLN A 1 85 ? 2.797 -2.024 5.484 1.00 97.56 85 GLN A O 1
ATOM 631 N N . GLN A 1 86 ? 1.854 -0.480 6.814 1.00 97.25 86 GLN A N 1
ATOM 632 C CA . GLN A 1 86 ? 1.931 0.614 5.854 1.00 97.25 86 GLN A CA 1
ATOM 633 C C . GLN A 1 86 ? 3.383 0.979 5.524 1.00 97.25 86 GLN A C 1
ATOM 635 O O . GLN A 1 86 ? 3.706 1.154 4.348 1.00 97.25 86 GLN A O 1
ATOM 640 N N . THR A 1 87 ? 4.264 1.059 6.527 1.00 97.69 87 THR A N 1
ATOM 641 C CA . THR A 1 87 ? 5.687 1.366 6.303 1.00 97.69 87 THR A CA 1
ATOM 642 C C . THR A 1 87 ? 6.400 0.248 5.548 1.00 97.69 87 THR A C 1
ATOM 644 O O . THR A 1 87 ? 7.158 0.531 4.623 1.00 97.69 87 THR A O 1
ATOM 647 N N . LEU A 1 88 ? 6.109 -1.017 5.870 1.00 97.94 88 LEU A N 1
ATOM 648 C CA . LEU A 1 88 ? 6.668 -2.172 5.159 1.00 97.94 88 LEU A CA 1
ATOM 649 C C . LEU A 1 88 ? 6.258 -2.195 3.681 1.00 97.94 88 LEU A C 1
ATOM 651 O O . LEU A 1 88 ? 7.101 -2.367 2.805 1.00 97.94 88 LEU A O 1
ATOM 655 N N . ILE A 1 89 ? 4.972 -1.981 3.387 1.00 97.44 89 ILE A N 1
ATOM 656 C CA . ILE A 1 89 ? 4.482 -1.948 2.003 1.00 97.44 89 ILE A CA 1
ATOM 657 C C . ILE A 1 89 ? 5.067 -0.756 1.237 1.00 97.44 89 ILE A C 1
ATOM 659 O O . ILE A 1 89 ? 5.383 -0.896 0.058 1.00 97.44 89 ILE A O 1
ATOM 663 N N . ALA A 1 90 ? 5.224 0.405 1.881 1.00 96.94 90 ALA A N 1
ATOM 664 C CA . ALA A 1 90 ? 5.848 1.568 1.256 1.00 96.94 90 ALA A CA 1
ATOM 665 C C . ALA A 1 90 ? 7.301 1.277 0.850 1.00 96.94 90 ALA A C 1
ATOM 667 O O . ALA A 1 90 ? 7.648 1.477 -0.312 1.00 96.94 90 ALA A O 1
ATOM 668 N N . ALA A 1 91 ? 8.100 0.715 1.762 1.00 97.31 91 ALA A N 1
ATOM 669 C CA . ALA A 1 91 ? 9.482 0.328 1.483 1.00 97.31 91 ALA A CA 1
ATOM 670 C C . ALA A 1 91 ? 9.580 -0.703 0.345 1.00 97.31 91 ALA A C 1
ATOM 672 O O . ALA A 1 91 ? 10.460 -0.616 -0.508 1.00 97.31 91 ALA A O 1
ATOM 673 N N . GLU A 1 92 ? 8.652 -1.660 0.289 1.00 97.00 92 GLU A N 1
ATOM 674 C CA . GLU A 1 92 ? 8.624 -2.658 -0.781 1.00 97.00 92 GLU A CA 1
ATOM 675 C C . GLU A 1 92 ? 8.276 -2.046 -2.147 1.00 97.00 92 GLU A C 1
ATOM 677 O O . GLU A 1 92 ? 8.874 -2.401 -3.162 1.00 97.00 92 GLU A O 1
ATOM 682 N N . ILE A 1 93 ? 7.326 -1.107 -2.191 1.00 96.31 93 ILE A N 1
ATOM 683 C CA . ILE A 1 93 ? 7.001 -0.379 -3.424 1.00 96.31 93 ILE A CA 1
ATOM 684 C C . ILE A 1 93 ? 8.208 0.440 -3.882 1.00 96.31 93 ILE A C 1
ATOM 686 O O . ILE A 1 93 ? 8.536 0.409 -5.063 1.00 96.31 93 ILE A O 1
ATOM 690 N N . GLU A 1 94 ? 8.893 1.125 -2.967 1.00 95.69 94 GLU A N 1
ATOM 691 C CA . GLU A 1 94 ? 10.118 1.866 -3.282 1.00 95.69 94 GLU A CA 1
ATOM 692 C C . GLU A 1 94 ? 11.221 0.950 -3.817 1.00 95.69 94 GLU A C 1
ATOM 694 O O . GLU A 1 94 ? 11.914 1.321 -4.761 1.00 95.69 94 GLU A O 1
ATOM 699 N N . ALA A 1 95 ? 11.368 -0.259 -3.270 1.00 95.56 95 ALA A N 1
ATOM 700 C CA . ALA A 1 95 ? 12.330 -1.238 -3.764 1.00 95.56 95 ALA A CA 1
ATOM 701 C C . ALA A 1 95 ? 12.022 -1.692 -5.201 1.00 95.56 95 ALA A C 1
ATOM 703 O O . ALA A 1 95 ? 12.950 -1.855 -5.992 1.00 95.56 95 ALA A O 1
ATOM 704 N N . ILE A 1 96 ? 10.739 -1.859 -5.546 1.00 93.44 96 ILE A N 1
ATOM 705 C CA . ILE A 1 96 ? 10.292 -2.186 -6.912 1.00 93.44 96 ILE A CA 1
ATOM 706 C C . ILE A 1 96 ? 10.479 -0.996 -7.859 1.00 93.44 96 ILE A C 1
ATOM 708 O O . ILE A 1 96 ? 10.926 -1.174 -8.989 1.00 93.44 96 ILE A O 1
ATOM 712 N N . ASP A 1 97 ? 10.111 0.205 -7.412 1.00 93.69 97 ASP A N 1
ATOM 713 C CA . ASP A 1 97 ? 10.123 1.420 -8.231 1.00 93.69 97 ASP A CA 1
ATOM 714 C C . ASP A 1 97 ? 11.539 2.005 -8.374 1.00 93.69 97 ASP A C 1
ATOM 716 O O . ASP A 1 97 ? 11.774 2.860 -9.234 1.00 93.69 97 ASP A O 1
ATOM 720 N N . LYS A 1 98 ? 12.500 1.539 -7.566 1.00 91.88 98 LYS A N 1
ATOM 721 C CA . LYS A 1 98 ? 13.901 1.931 -7.675 1.00 91.88 98 LYS A CA 1
ATOM 722 C C . LYS A 1 98 ? 14.405 1.579 -9.078 1.00 91.88 98 LYS A C 1
ATOM 724 O O . LYS A 1 98 ? 14.438 0.398 -9.433 1.00 91.88 98 LYS A O 1
ATOM 729 N N . PRO A 1 99 ? 14.848 2.566 -9.877 1.00 82.44 99 PRO A N 1
ATOM 730 C CA . PRO A 1 99 ? 15.459 2.260 -11.156 1.00 82.44 99 PRO A CA 1
ATOM 731 C C . PRO A 1 99 ? 16.672 1.367 -10.902 1.00 82.44 99 PRO A C 1
ATOM 733 O O . PRO A 1 99 ? 17.409 1.572 -9.927 1.00 82.44 99 PRO A O 1
ATOM 736 N N . ALA A 1 100 ? 16.881 0.375 -11.773 1.00 79.81 100 ALA A N 1
ATOM 737 C CA . ALA A 1 100 ? 18.122 -0.383 -11.771 1.00 79.81 100 ALA A CA 1
ATOM 738 C C . ALA A 1 100 ? 19.268 0.628 -11.702 1.00 79.81 100 ALA A C 1
ATOM 740 O O . ALA A 1 100 ? 19.264 1.601 -12.464 1.00 79.81 100 ALA A O 1
ATOM 741 N N . ARG A 1 101 ? 20.197 0.451 -10.748 1.00 76.38 101 ARG A N 1
ATOM 742 C CA . ARG A 1 101 ? 21.397 1.289 -10.704 1.00 76.38 101 ARG A CA 1
ATOM 743 C C . ARG A 1 101 ? 21.968 1.246 -12.113 1.00 76.38 101 ARG A C 1
ATOM 745 O O . ARG A 1 101 ? 22.255 0.153 -12.605 1.00 76.38 101 ARG A O 1
ATOM 752 N N . GLY A 1 102 ? 22.003 2.406 -12.777 1.00 68.19 102 GLY A N 1
ATOM 753 C CA . GLY A 1 102 ? 22.584 2.511 -14.107 1.00 68.19 102 GLY A CA 1
ATOM 754 C C . GLY A 1 102 ? 23.934 1.818 -14.053 1.00 68.19 102 GLY A C 1
ATOM 755 O O . GLY A 1 102 ? 24.640 1.964 -13.051 1.00 68.19 102 GLY A O 1
ATOM 756 N N . ARG A 1 103 ? 24.225 0.981 -15.056 1.00 72.06 103 ARG A N 1
ATOM 757 C CA . ARG A 1 103 ? 25.522 0.311 -15.152 1.00 72.06 103 ARG A CA 1
ATOM 758 C C . ARG A 1 103 ? 26.580 1.373 -14.889 1.00 72.06 103 ARG A C 1
ATOM 760 O O . ARG A 1 103 ? 26.560 2.410 -15.546 1.00 72.06 103 ARG A O 1
ATOM 767 N N . ASP A 1 104 ? 27.417 1.143 -13.889 1.00 72.44 104 ASP A N 1
ATOM 768 C CA . ASP A 1 104 ? 28.493 2.063 -13.579 1.00 72.44 104 ASP A CA 1
ATOM 769 C C . ASP A 1 104 ? 29.507 1.990 -14.725 1.00 72.44 104 ASP A C 1
ATOM 771 O O . ASP A 1 104 ? 30.352 1.100 -14.777 1.00 72.44 104 ASP A O 1
ATOM 775 N N . THR A 1 105 ? 29.354 2.875 -15.711 1.00 68.81 105 THR A N 1
ATOM 776 C CA . THR A 1 105 ? 30.251 2.977 -16.867 1.00 68.81 105 THR A CA 1
ATOM 777 C C . THR A 1 105 ? 31.532 3.730 -16.509 1.00 68.81 105 THR A C 1
ATOM 779 O O . THR A 1 105 ? 32.373 3.952 -17.377 1.00 68.81 105 THR A O 1
ATOM 782 N N . SER A 1 106 ? 31.729 4.120 -15.241 1.00 70.50 106 SER A N 1
ATOM 783 C CA . SER A 1 106 ? 32.982 4.730 -14.787 1.00 70.50 106 SER A CA 1
ATOM 784 C C . SER A 1 106 ? 34.165 3.753 -14.790 1.00 70.50 106 SER A C 1
ATOM 786 O O . SER A 1 106 ? 35.281 4.174 -14.532 1.00 70.50 106 SER A O 1
ATOM 788 N N . GLY A 1 107 ? 33.973 2.473 -15.122 1.00 65.62 107 GLY A N 1
ATOM 789 C CA . GLY A 1 107 ? 35.060 1.547 -15.471 1.00 65.62 107 GLY A CA 1
ATOM 790 C C . GLY A 1 107 ? 35.287 1.382 -16.981 1.00 65.62 107 GLY A C 1
ATOM 791 O O . GLY A 1 107 ? 36.375 0.988 -17.398 1.00 65.62 107 GLY A O 1
ATOM 792 N N . ASP A 1 108 ? 34.292 1.718 -17.811 1.00 76.44 108 ASP A N 1
ATOM 793 C CA . ASP A 1 108 ? 34.331 1.481 -19.263 1.00 76.44 108 ASP A CA 1
ATOM 794 C C . ASP A 1 108 ? 35.314 2.419 -19.983 1.00 76.44 108 ASP A C 1
ATOM 796 O O . ASP A 1 108 ? 35.877 2.049 -21.012 1.00 76.44 108 ASP A O 1
ATOM 800 N N . TRP A 1 109 ? 35.596 3.608 -19.433 1.00 72.44 109 TRP A N 1
ATOM 801 C CA . TRP A 1 109 ? 36.594 4.518 -20.015 1.00 72.44 109 TRP A CA 1
ATOM 802 C C . TRP A 1 109 ? 38.025 3.976 -19.898 1.00 72.44 109 TRP A C 1
ATOM 804 O O . TRP A 1 109 ? 38.832 4.209 -20.792 1.00 72.44 109 TRP A O 1
ATOM 814 N N . LEU A 1 110 ? 38.342 3.206 -18.849 1.00 75.69 110 LEU A N 1
ATOM 815 C CA . LEU A 1 110 ? 39.667 2.600 -18.684 1.00 75.69 110 LEU A CA 1
ATOM 816 C C . LEU A 1 110 ? 39.896 1.496 -19.727 1.00 75.69 110 LEU A C 1
ATOM 818 O O . LEU A 1 110 ? 40.961 1.414 -20.336 1.00 75.69 110 LEU A O 1
ATOM 822 N N . ALA A 1 111 ? 38.862 0.689 -19.980 1.00 78.62 111 ALA A N 1
ATOM 823 C CA . ALA A 1 111 ? 38.865 -0.303 -21.050 1.00 78.62 111 ALA A CA 1
ATOM 824 C C . ALA A 1 111 ? 38.951 0.357 -22.437 1.00 78.62 111 ALA A C 1
ATOM 826 O O . ALA A 1 111 ? 39.676 -0.136 -23.297 1.00 78.62 111 ALA A O 1
ATOM 827 N N . ALA A 1 112 ? 38.274 1.492 -22.642 1.00 76.38 112 ALA A N 1
ATOM 828 C CA . ALA A 1 112 ? 38.361 2.265 -23.880 1.00 76.38 112 ALA A CA 1
ATOM 829 C C . ALA A 1 112 ? 39.764 2.854 -24.117 1.00 76.38 112 ALA A C 1
ATOM 831 O O . ALA A 1 112 ? 40.236 2.824 -25.248 1.00 76.38 112 ALA A O 1
ATOM 832 N N . ILE A 1 113 ? 40.450 3.329 -23.069 1.00 75.94 113 ILE A N 1
ATOM 833 C CA . ILE A 1 113 ? 41.839 3.813 -23.157 1.00 75.94 113 ILE A CA 1
ATOM 834 C C . ILE A 1 113 ? 42.803 2.673 -23.498 1.00 75.94 113 ILE A C 1
ATOM 836 O O . ILE A 1 113 ? 43.658 2.840 -24.359 1.00 75.94 113 ILE A O 1
ATOM 840 N N . LEU A 1 114 ? 42.656 1.508 -22.860 1.00 76.50 114 LEU A N 1
ATOM 841 C CA . LEU A 1 114 ? 43.498 0.336 -23.136 1.00 76.50 114 LEU A CA 1
ATOM 842 C C . LEU A 1 114 ? 43.256 -0.256 -24.532 1.00 76.50 114 LEU A C 1
ATOM 844 O O . LEU A 1 114 ? 44.170 -0.818 -25.127 1.00 76.50 114 LEU A O 1
ATOM 848 N N . ALA A 1 115 ? 42.026 -0.153 -25.040 1.00 79.81 115 ALA A N 1
ATOM 849 C CA . ALA A 1 115 ? 41.657 -0.592 -26.382 1.00 79.81 115 ALA A CA 1
ATOM 850 C C . ALA A 1 115 ? 41.983 0.445 -27.468 1.00 79.81 115 ALA A C 1
ATOM 852 O O . ALA A 1 115 ? 41.906 0.122 -28.655 1.00 79.81 115 ALA A O 1
ATOM 853 N N . MET A 1 116 ? 42.324 1.681 -27.088 1.00 75.81 116 MET A N 1
ATOM 854 C CA . MET A 1 116 ? 42.754 2.695 -28.038 1.00 75.81 116 MET A CA 1
ATOM 855 C C . MET A 1 116 ? 44.111 2.253 -28.601 1.00 75.81 116 MET A C 1
ATOM 857 O O . MET A 1 116 ? 45.041 2.027 -27.823 1.00 75.81 116 MET A O 1
ATOM 861 N N . PRO A 1 117 ? 44.253 2.081 -29.930 1.00 72.69 117 PRO A N 1
ATOM 862 C CA . PRO A 1 117 ? 45.564 1.830 -30.502 1.00 72.69 117 PRO A CA 1
ATOM 863 C C . PRO A 1 117 ? 46.458 3.004 -30.107 1.00 72.69 117 PRO A C 1
ATOM 865 O O . PRO A 1 117 ? 46.013 4.151 -30.149 1.00 72.69 117 PRO A O 1
ATOM 868 N N . ALA A 1 118 ? 47.694 2.717 -29.703 1.00 68.81 118 ALA A N 1
ATOM 869 C CA . ALA A 1 118 ? 48.709 3.732 -29.458 1.00 68.81 118 ALA A CA 1
ATOM 870 C C . ALA A 1 118 ? 49.065 4.410 -30.794 1.00 68.81 118 ALA A C 1
ATOM 872 O O . ALA A 1 118 ? 50.104 4.136 -31.383 1.00 68.81 118 ALA A O 1
ATOM 873 N N . SER A 1 119 ? 48.156 5.222 -31.336 1.00 66.12 119 SER A N 1
ATOM 874 C CA . SER A 1 119 ? 48.456 6.124 -32.433 1.00 66.12 119 SER A CA 1
ATOM 875 C C . SER A 1 119 ? 49.428 7.154 -31.892 1.00 66.12 119 SER A C 1
ATOM 877 O O . SER A 1 119 ? 49.170 7.754 -30.843 1.00 66.12 119 SER A O 1
ATOM 879 N N . GLU A 1 120 ? 50.545 7.283 -32.594 1.00 60.44 120 GLU A N 1
ATOM 880 C CA . GLU A 1 120 ? 51.677 8.102 -32.203 1.00 60.44 120 GLU A CA 1
ATOM 881 C C . GLU A 1 120 ? 51.242 9.518 -31.821 1.00 60.44 120 GLU A C 1
ATOM 883 O O . GLU A 1 120 ? 50.313 10.089 -32.404 1.00 60.44 120 GLU A O 1
ATOM 888 N N . PRO A 1 121 ? 51.853 10.055 -30.766 1.00 62.38 121 PRO A N 1
ATOM 889 C CA . PRO A 1 121 ? 51.302 11.191 -30.081 1.00 62.38 121 PRO A CA 1
ATOM 890 C C . PRO A 1 121 ? 51.822 12.472 -30.750 1.00 62.38 121 PRO A C 1
ATOM 892 O O . PRO A 1 121 ? 52.977 12.510 -31.150 1.00 62.38 121 PRO A O 1
ATOM 895 N N . TRP A 1 122 ? 50.970 13.496 -30.888 1.00 59.66 122 TRP A N 1
ATOM 896 C CA . TRP A 1 122 ? 51.349 14.860 -31.308 1.00 59.66 122 TRP A CA 1
ATOM 897 C C . TRP A 1 122 ? 52.274 14.928 -32.543 1.00 59.66 122 TRP A C 1
ATOM 899 O O . TRP A 1 122 ? 53.492 14.999 -32.435 1.00 59.66 122 TRP A O 1
ATOM 909 N N . ASP A 1 123 ? 51.676 14.981 -33.734 1.00 60.50 123 ASP A N 1
ATOM 910 C CA . ASP A 1 123 ? 52.385 15.267 -34.984 1.00 60.50 123 ASP A CA 1
ATOM 911 C C . ASP A 1 123 ? 52.993 16.688 -34.926 1.00 60.50 123 ASP A C 1
ATOM 913 O O . ASP A 1 123 ? 52.335 17.689 -35.223 1.00 60.50 123 ASP A O 1
ATOM 917 N N . GLU A 1 124 ? 54.248 16.779 -34.471 1.00 55.22 124 GLU A N 1
ATOM 918 C CA . GLU A 1 124 ? 55.054 18.008 -34.355 1.00 55.22 124 GLU A CA 1
ATOM 919 C C . GLU A 1 124 ? 55.227 18.739 -35.702 1.00 55.22 124 GLU A C 1
ATOM 921 O O . GLU A 1 124 ? 55.708 19.868 -35.732 1.00 55.22 124 GLU A O 1
ATOM 926 N N . ALA A 1 125 ? 54.800 18.139 -36.818 1.00 60.09 125 ALA A N 1
ATOM 927 C CA . ALA A 1 125 ? 54.864 18.711 -38.160 1.00 60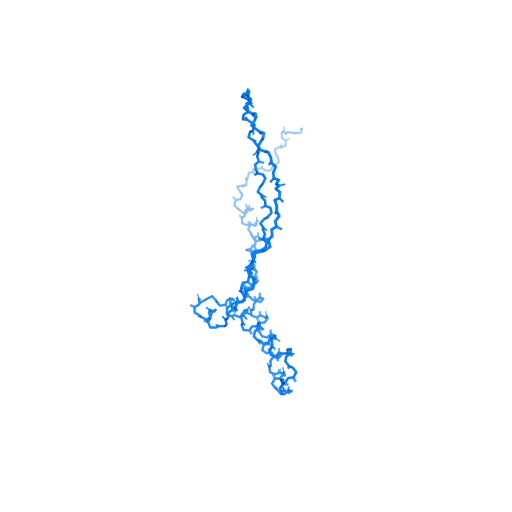.09 125 ALA A CA 1
ATOM 928 C C . ALA A 1 125 ? 53.760 19.745 -38.486 1.00 60.09 125 ALA A C 1
ATOM 930 O O . ALA A 1 125 ? 53.760 20.298 -39.586 1.00 60.09 125 ALA A O 1
ATOM 931 N N . MET A 1 126 ? 52.813 20.003 -37.574 1.00 58.66 126 MET A N 1
ATOM 932 C CA . MET A 1 126 ? 51.667 20.908 -37.791 1.00 58.66 126 MET A CA 1
ATOM 933 C C . MET A 1 126 ? 51.714 22.228 -36.988 1.00 58.66 126 MET A C 1
ATOM 935 O O . MET A 1 126 ? 50.678 22.882 -36.839 1.00 58.66 126 MET A O 1
ATOM 939 N N . ILE A 1 127 ? 52.888 22.644 -36.492 1.00 50.81 127 ILE A N 1
ATOM 940 C CA . ILE A 1 127 ? 53.130 23.990 -35.925 1.00 50.81 127 ILE A CA 1
ATOM 941 C C . ILE A 1 127 ? 54.244 24.691 -36.701 1.00 50.81 127 ILE A C 1
ATOM 943 O O . ILE A 1 127 ? 55.298 24.055 -36.918 1.00 50.81 127 ILE A O 1
#